Protein AF-A0A257N561-F1 (afdb_monomer_lite)

Structure (mmCIF, N/CA/C/O backbone):
data_AF-A0A257N561-F1
#
_entry.id   AF-A0A257N561-F1
#
loop_
_atom_site.group_PDB
_atom_site.id
_atom_site.type_symbol
_atom_site.label_atom_id
_atom_site.label_alt_id
_atom_site.label_comp_id
_atom_site.label_asym_id
_atom_site.label_entity_id
_atom_site.label_seq_id
_atom_site.pdbx_PDB_ins_code
_atom_site.Cartn_x
_atom_site.Cartn_y
_atom_site.Cartn_z
_atom_site.occupancy
_atom_site.B_iso_or_equiv
_atom_site.auth_seq_id
_atom_site.auth_comp_id
_atom_site.auth_asym_id
_atom_site.auth_atom_id
_atom_site.pdbx_PDB_model_num
ATOM 1 N N . SER A 1 1 ? -3.038 28.684 -19.228 1.00 56.00 1 SER A N 1
ATOM 2 C CA . SER A 1 1 ? -2.140 27.625 -18.721 1.00 56.00 1 SER A CA 1
ATOM 3 C C . SER A 1 1 ? -2.318 26.385 -19.583 1.00 56.00 1 SER A C 1
ATOM 5 O O . SER A 1 1 ? -3.451 25.944 -19.740 1.00 56.00 1 SER A O 1
ATOM 7 N N . ARG A 1 2 ? -1.260 25.873 -20.228 1.00 57.38 2 ARG A N 1
ATOM 8 C CA . ARG A 1 2 ? -1.360 24.689 -21.100 1.00 57.38 2 ARG A CA 1
ATOM 9 C C . ARG A 1 2 ? -1.582 23.470 -20.201 1.00 57.38 2 ARG A C 1
ATOM 11 O O . ARG A 1 2 ? -0.690 23.139 -19.421 1.00 57.38 2 ARG A O 1
ATOM 18 N N . LYS A 1 3 ? -2.760 22.832 -20.265 1.00 66.62 3 LYS A N 1
ATOM 19 C CA . LYS A 1 3 ? -2.985 21.545 -19.586 1.00 66.62 3 LYS A CA 1
ATOM 20 C C . LYS A 1 3 ? -1.875 20.600 -20.052 1.00 66.62 3 LYS A C 1
ATOM 22 O O . LYS A 1 3 ? -1.675 20.444 -21.257 1.00 66.62 3 LYS A O 1
ATOM 27 N N . ARG A 1 4 ? -1.083 20.066 -19.118 1.00 71.12 4 ARG A N 1
ATOM 28 C CA . ARG A 1 4 ? -0.069 19.068 -19.470 1.00 71.12 4 ARG A CA 1
ATOM 29 C C . ARG A 1 4 ? -0.812 17.867 -20.075 1.00 71.12 4 ARG A C 1
ATOM 31 O O . ARG A 1 4 ? -1.810 17.465 -19.477 1.00 71.12 4 ARG A O 1
ATOM 38 N N . PRO A 1 5 ? -0.379 17.351 -21.238 1.00 76.25 5 PRO A N 1
ATOM 39 C CA . PRO A 1 5 ? -0.986 16.162 -21.830 1.00 76.25 5 PRO A CA 1
ATOM 40 C C . PRO A 1 5 ? -0.945 15.010 -20.828 1.00 76.25 5 PRO A C 1
ATOM 42 O O . PRO A 1 5 ? -0.019 14.935 -20.007 1.00 76.25 5 PRO A O 1
ATOM 45 N N . SER A 1 6 ? -1.964 14.149 -20.857 1.00 79.12 6 SER A N 1
ATOM 46 C CA . SER A 1 6 ? -2.014 13.010 -19.945 1.00 79.12 6 SER A CA 1
ATOM 47 C C . SER A 1 6 ? -0.769 12.149 -20.157 1.00 79.12 6 SER A C 1
ATOM 49 O O . SER A 1 6 ? -0.431 11.839 -21.299 1.00 79.12 6 SER A O 1
ATOM 51 N N . PRO A 1 7 ? -0.081 11.693 -19.096 1.00 77.50 7 PRO A N 1
ATOM 52 C CA . PRO A 1 7 ? 1.042 10.777 -19.252 1.00 77.50 7 PRO A CA 1
ATOM 53 C C . PRO A 1 7 ? 0.669 9.519 -20.044 1.00 77.50 7 PRO A C 1
ATOM 55 O O . PRO A 1 7 ? 1.529 8.975 -20.730 1.00 77.50 7 PRO A O 1
ATOM 58 N N . LEU A 1 8 ? -0.601 9.096 -19.992 1.00 78.62 8 LEU A N 1
ATOM 59 C CA . LEU A 1 8 ? -1.135 7.947 -20.729 1.00 78.62 8 LEU A CA 1
ATOM 60 C C . LEU A 1 8 ? -1.182 8.157 -22.249 1.00 78.62 8 LEU A C 1
ATOM 62 O O . LEU A 1 8 ? -1.205 7.178 -22.984 1.00 78.62 8 LEU A O 1
ATOM 66 N N . GLU A 1 9 ? -1.137 9.402 -22.730 1.00 80.44 9 GLU A N 1
ATOM 67 C CA . GLU A 1 9 ? -1.014 9.712 -24.164 1.00 80.44 9 GLU A CA 1
ATOM 68 C C . GLU A 1 9 ? 0.376 9.347 -24.709 1.00 80.44 9 GLU A C 1
ATOM 70 O O . GLU A 1 9 ? 0.602 9.358 -25.916 1.00 80.44 9 GLU A O 1
ATOM 75 N N . THR A 1 10 ? 1.328 9.025 -23.825 1.00 76.94 10 THR A N 1
ATOM 76 C CA . THR A 1 10 ? 2.712 8.725 -24.187 1.00 76.94 10 THR A CA 1
ATOM 77 C C . THR A 1 10 ? 3.213 7.433 -23.537 1.00 76.94 10 THR A C 1
ATOM 79 O O . THR A 1 10 ? 2.922 7.106 -22.383 1.00 76.94 10 THR A O 1
ATOM 82 N N . GLY A 1 11 ? 4.056 6.702 -24.264 1.00 80.81 11 GLY A N 1
ATOM 83 C CA . GLY A 1 11 ? 4.729 5.501 -23.770 1.00 80.81 11 GLY A CA 1
ATOM 84 C C . GLY A 1 11 ? 4.021 4.188 -24.110 1.00 80.81 11 GLY A C 1
ATOM 85 O O . GLY A 1 11 ? 2.832 4.135 -24.397 1.00 80.81 11 GLY A O 1
ATOM 86 N N . ASN A 1 12 ? 4.799 3.107 -24.091 1.00 90.50 12 ASN A N 1
ATOM 87 C CA . ASN A 1 12 ? 4.343 1.775 -24.477 1.00 90.50 12 ASN A CA 1
ATOM 88 C C . ASN A 1 12 ? 3.380 1.167 -23.433 1.00 90.50 12 ASN A C 1
ATOM 90 O O . ASN A 1 12 ? 3.609 1.288 -22.226 1.00 90.50 12 ASN A O 1
ATOM 94 N N . ILE A 1 13 ? 2.338 0.470 -23.901 1.00 92.88 13 ILE A N 1
ATOM 95 C CA . ILE A 1 13 ? 1.322 -0.177 -23.057 1.00 92.88 13 ILE A CA 1
ATOM 96 C C . ILE A 1 13 ? 1.911 -1.207 -22.081 1.00 92.88 13 ILE A C 1
ATOM 98 O O . ILE A 1 13 ? 1.520 -1.232 -20.915 1.00 92.88 13 ILE A O 1
ATOM 102 N N . HIS A 1 14 ? 2.911 -1.992 -22.497 1.00 94.88 14 HIS A N 1
ATOM 103 C CA . HIS A 1 14 ? 3.589 -2.959 -21.629 1.00 94.88 14 HIS A CA 1
ATOM 104 C C . HIS A 1 14 ? 4.344 -2.262 -20.500 1.00 94.88 14 HIS A C 1
ATOM 106 O O . HIS A 1 14 ? 4.309 -2.716 -19.358 1.00 94.88 14 HIS A O 1
ATOM 112 N N . THR A 1 15 ? 4.967 -1.116 -20.786 1.00 95.94 15 THR A N 1
ATOM 113 C CA . THR A 1 15 ? 5.634 -0.296 -19.770 1.00 95.94 15 THR A CA 1
ATOM 114 C C . THR A 1 15 ? 4.636 0.229 -18.740 1.00 95.94 15 THR A C 1
ATOM 116 O O . THR A 1 15 ? 4.924 0.186 -17.543 1.00 95.94 15 THR A O 1
ATOM 119 N N . TRP A 1 16 ? 3.459 0.690 -19.176 1.00 96.44 16 TRP A N 1
ATOM 120 C CA . TRP A 1 16 ? 2.389 1.126 -18.274 1.00 96.44 16 TRP A CA 1
ATOM 121 C C . TRP A 1 16 ? 1.856 -0.019 -17.413 1.00 96.44 16 TRP A C 1
ATOM 123 O O . TRP A 1 16 ? 1.845 0.112 -16.189 1.00 96.44 16 TRP A O 1
ATOM 133 N N . ALA A 1 17 ? 1.503 -1.153 -18.021 1.00 97.12 17 ALA A N 1
ATOM 134 C CA . ALA A 1 17 ? 1.028 -2.336 -17.303 1.00 97.12 17 ALA A CA 1
ATOM 135 C C . ALA A 1 17 ? 2.050 -2.817 -16.257 1.00 97.12 17 ALA A C 1
ATOM 137 O O . ALA A 1 17 ? 1.702 -3.064 -15.102 1.00 97.12 17 ALA A O 1
ATOM 138 N N . CYS A 1 18 ? 3.328 -2.856 -16.637 1.00 98.12 18 CYS A N 1
ATOM 139 C CA . CYS A 1 18 ? 4.443 -3.197 -15.762 1.00 98.12 18 CYS A CA 1
ATOM 140 C C . CYS A 1 18 ? 4.570 -2.227 -14.574 1.00 98.12 18 CYS A C 1
ATOM 142 O O . CYS A 1 18 ? 4.616 -2.650 -13.419 1.00 98.12 18 CYS A O 1
ATOM 144 N N . GLY A 1 19 ? 4.571 -0.916 -14.841 1.00 97.81 19 GLY A N 1
ATOM 145 C CA . GLY A 1 19 ? 4.705 0.112 -13.808 1.00 97.81 19 GLY A CA 1
ATOM 146 C C . GLY A 1 19 ? 3.539 0.138 -12.815 1.00 97.81 19 GLY A C 1
ATOM 147 O O . GLY A 1 19 ? 3.774 0.284 -11.612 1.00 97.81 19 GLY A O 1
ATOM 148 N N . ILE A 1 20 ? 2.305 -0.040 -13.301 1.00 97.81 20 ILE A N 1
ATOM 149 C CA . ILE A 1 20 ? 1.089 -0.125 -12.475 1.00 97.81 20 ILE A CA 1
ATOM 150 C C . ILE A 1 20 ? 1.130 -1.382 -11.605 1.00 97.81 20 ILE A C 1
ATOM 152 O O . ILE A 1 20 ? 0.970 -1.290 -10.389 1.00 97.81 20 ILE A O 1
ATOM 156 N N . THR A 1 21 ? 1.430 -2.539 -12.201 1.00 98.00 21 THR A N 1
ATOM 157 C CA . THR A 1 21 ? 1.524 -3.807 -11.463 1.00 98.00 21 THR A CA 1
ATOM 158 C C . THR A 1 21 ? 2.598 -3.729 -10.385 1.00 98.00 21 THR A C 1
ATOM 160 O O . THR A 1 21 ? 2.367 -4.139 -9.250 1.00 98.00 21 THR A O 1
ATOM 163 N N . HIS A 1 22 ? 3.753 -3.129 -10.692 1.00 98.50 22 HIS A N 1
ATOM 164 C CA . HIS A 1 22 ? 4.791 -2.917 -9.691 1.00 98.50 22 HIS A CA 1
ATOM 165 C C . HIS A 1 22 ? 4.345 -1.956 -8.578 1.00 98.50 22 HIS A C 1
ATOM 167 O O . HIS A 1 22 ? 4.656 -2.183 -7.411 1.00 98.50 22 HIS A O 1
ATOM 173 N N . ALA A 1 23 ? 3.613 -0.888 -8.911 1.00 98.44 23 ALA A N 1
ATOM 174 C CA . ALA A 1 23 ? 3.116 0.062 -7.918 1.00 98.44 23 ALA A CA 1
ATOM 175 C C . ALA A 1 23 ? 2.153 -0.613 -6.928 1.00 98.44 23 ALA A C 1
ATOM 177 O O . ALA A 1 23 ? 2.368 -0.512 -5.723 1.00 98.44 23 ALA A O 1
ATOM 178 N N . ILE A 1 24 ? 1.163 -1.361 -7.429 1.00 98.06 24 ILE A N 1
ATOM 179 C CA . ILE A 1 24 ? 0.212 -2.129 -6.606 1.00 98.06 24 ILE A CA 1
ATOM 180 C C . ILE A 1 24 ? 0.941 -3.214 -5.804 1.00 98.06 24 ILE A C 1
ATOM 182 O O . ILE A 1 24 ? 0.683 -3.388 -4.612 1.00 98.06 24 ILE A O 1
ATOM 186 N N . GLY A 1 25 ? 1.888 -3.913 -6.436 1.00 97.69 25 GLY A N 1
ATOM 187 C CA . GLY A 1 25 ? 2.716 -4.918 -5.777 1.00 97.69 25 GLY A CA 1
ATOM 188 C C . GLY A 1 25 ? 3.511 -4.344 -4.605 1.00 97.69 25 GLY A C 1
ATOM 189 O O . GLY A 1 25 ? 3.589 -4.977 -3.559 1.00 97.69 25 GLY A O 1
ATOM 190 N N . MET A 1 26 ? 4.034 -3.121 -4.731 1.00 97.75 26 MET A N 1
ATOM 191 C CA . MET A 1 26 ? 4.743 -2.448 -3.639 1.00 97.75 26 MET A CA 1
ATOM 192 C C . MET A 1 26 ? 3.820 -2.178 -2.446 1.00 97.75 26 MET A C 1
ATOM 194 O O . MET A 1 26 ? 4.185 -2.520 -1.324 1.00 97.75 26 MET A O 1
ATOM 198 N N . VAL A 1 27 ? 2.620 -1.631 -2.685 1.00 98.00 27 VAL A N 1
ATOM 199 C CA . VAL A 1 27 ? 1.630 -1.373 -1.619 1.00 98.00 27 VAL A CA 1
ATOM 200 C C . VAL A 1 27 ? 1.321 -2.652 -0.837 1.00 98.00 27 VAL A C 1
ATOM 202 O O . VAL A 1 27 ? 1.189 -2.623 0.385 1.00 98.00 27 VAL A O 1
ATOM 205 N N . ASN A 1 28 ? 1.268 -3.780 -1.548 1.00 97.25 28 ASN A N 1
ATOM 206 C CA . ASN A 1 28 ? 0.840 -5.080 -1.041 1.00 97.25 28 ASN A CA 1
ATOM 207 C C . ASN A 1 28 ? 1.997 -6.067 -0.797 1.00 97.25 28 ASN A C 1
ATOM 209 O O . ASN A 1 28 ? 1.766 -7.271 -0.781 1.00 97.25 28 ASN A O 1
ATOM 213 N N . PHE A 1 29 ? 3.226 -5.576 -0.594 1.00 96.44 29 PHE A N 1
ATOM 214 C CA . PHE A 1 29 ? 4.410 -6.377 -0.228 1.00 96.44 29 PHE A CA 1
ATOM 215 C C . PHE A 1 29 ? 4.724 -7.554 -1.170 1.00 96.44 29 PHE A C 1
ATOM 217 O O . PHE A 1 29 ? 5.347 -8.531 -0.766 1.00 96.44 29 PHE A O 1
ATOM 224 N N . LEU A 1 30 ? 4.360 -7.460 -2.448 1.00 97.38 30 LEU A N 1
ATOM 225 C CA . LEU A 1 30 ? 4.601 -8.511 -3.445 1.00 97.38 30 LEU A CA 1
ATOM 226 C C . LEU A 1 30 ? 6.094 -8.866 -3.604 1.00 97.38 30 LEU A C 1
ATOM 228 O O . LEU A 1 30 ? 6.436 -9.962 -4.042 1.00 97.38 30 LEU A O 1
ATOM 232 N N . PHE A 1 31 ? 6.983 -7.931 -3.262 1.00 97.44 31 PHE A N 1
ATOM 233 C CA . PHE A 1 31 ? 8.436 -8.076 -3.391 1.00 97.44 31 PHE A CA 1
ATOM 234 C C . PHE A 1 31 ? 9.127 -8.575 -2.117 1.00 97.44 31 PHE A C 1
ATOM 236 O O . PHE A 1 31 ? 10.347 -8.740 -2.110 1.00 97.44 31 PHE A O 1
ATOM 243 N N . ASP A 1 32 ? 8.368 -8.790 -1.045 1.00 96.50 32 ASP A N 1
ATOM 244 C CA . ASP A 1 32 ? 8.871 -9.319 0.215 1.00 96.50 32 ASP A CA 1
ATOM 245 C C . ASP A 1 32 ? 8.813 -10.854 0.190 1.00 96.50 32 ASP A C 1
ATOM 247 O O . ASP A 1 32 ? 7.758 -11.455 -0.006 1.00 96.50 32 ASP A O 1
ATOM 251 N N . LYS A 1 33 ? 9.965 -11.502 0.394 1.00 96.94 33 LYS A N 1
ATOM 252 C CA . LYS A 1 33 ? 10.104 -12.968 0.353 1.00 96.94 33 LYS A CA 1
ATOM 253 C C . LYS A 1 33 ? 9.368 -13.685 1.487 1.00 96.94 33 LYS A C 1
ATOM 255 O O . LYS A 1 33 ? 9.157 -14.888 1.387 1.00 96.94 33 LYS A O 1
ATOM 260 N N . SER A 1 34 ? 9.008 -12.974 2.556 1.00 96.12 34 SER A N 1
ATOM 261 C CA . SER A 1 34 ? 8.206 -13.525 3.654 1.00 96.12 34 SER A CA 1
ATOM 262 C C . SER A 1 34 ? 6.727 -13.688 3.290 1.00 96.12 34 SER A C 1
ATOM 264 O O . SER A 1 34 ? 5.977 -14.307 4.041 1.00 96.12 34 SER A O 1
ATOM 266 N N . GLN A 1 35 ? 6.291 -13.127 2.158 1.00 94.44 35 GLN A N 1
ATOM 267 C CA . GLN A 1 35 ? 4.891 -13.081 1.757 1.00 94.44 35 GLN A CA 1
ATOM 268 C C . GLN A 1 35 ? 4.550 -14.173 0.732 1.00 94.44 35 GLN A C 1
ATOM 270 O O . GLN A 1 35 ? 5.401 -14.662 -0.015 1.00 94.44 35 GLN A O 1
ATOM 275 N N . ALA A 1 36 ? 3.267 -14.530 0.670 1.00 92.38 36 ALA A N 1
ATOM 276 C CA . ALA A 1 36 ? 2.704 -15.398 -0.357 1.00 92.38 36 ALA A CA 1
ATOM 277 C C . ALA A 1 36 ? 1.487 -14.706 -1.006 1.00 92.38 36 ALA A C 1
ATOM 279 O O . ALA A 1 36 ? 0.564 -14.320 -0.287 1.00 92.38 36 ALA A O 1
ATOM 280 N N . PRO A 1 37 ? 1.450 -14.542 -2.342 1.00 92.62 37 PRO A N 1
ATOM 281 C CA . PRO A 1 37 ? 2.538 -14.796 -3.293 1.00 92.62 37 PRO A CA 1
ATOM 282 C C . PRO A 1 37 ? 3.694 -13.786 -3.151 1.00 92.62 37 PRO A C 1
ATOM 284 O O . PRO A 1 37 ? 3.484 -12.665 -2.690 1.00 92.62 37 PRO A O 1
ATOM 287 N N . HIS A 1 38 ? 4.892 -14.163 -3.615 1.00 97.38 38 HIS A N 1
ATOM 288 C CA . HIS A 1 38 ? 6.015 -13.241 -3.817 1.00 97.38 38 HIS A CA 1
ATOM 289 C C . HIS A 1 38 ? 6.639 -13.410 -5.207 1.00 97.38 38 HIS A C 1
ATOM 291 O O . HIS A 1 38 ? 6.590 -14.484 -5.807 1.00 97.38 38 HIS A O 1
ATOM 297 N N . ILE A 1 39 ? 7.255 -12.343 -5.708 1.00 98.31 39 ILE A N 1
ATOM 298 C CA . ILE A 1 39 ? 8.104 -12.332 -6.907 1.00 98.31 39 ILE A CA 1
ATOM 299 C C . ILE A 1 39 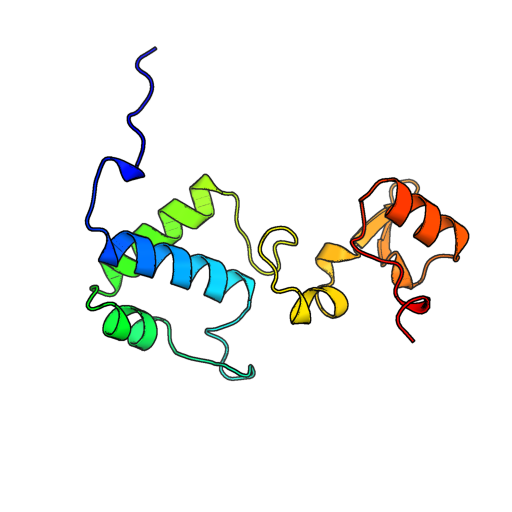? 9.104 -11.184 -6.764 1.00 98.31 39 ILE A C 1
ATOM 301 O O . ILE A 1 39 ? 8.764 -10.155 -6.189 1.00 98.31 39 ILE A O 1
ATOM 305 N N . SER A 1 40 ? 10.334 -11.299 -7.271 1.00 98.12 40 SER A N 1
ATOM 306 C CA . SER A 1 40 ? 11.233 -10.135 -7.268 1.00 98.12 40 SER A CA 1
ATOM 307 C C . SER A 1 40 ? 10.782 -9.076 -8.284 1.00 98.12 40 SER A C 1
ATOM 309 O O . SER A 1 40 ? 10.203 -9.392 -9.326 1.00 98.12 40 SER A O 1
ATOM 311 N N . ALA A 1 41 ? 11.096 -7.799 -8.039 1.00 97.88 41 ALA A N 1
ATOM 312 C CA . ALA A 1 41 ? 10.782 -6.731 -8.996 1.00 97.88 41 ALA A CA 1
ATOM 313 C C . ALA A 1 41 ? 11.417 -6.993 -10.376 1.00 97.88 41 ALA A C 1
ATOM 315 O O . ALA A 1 41 ? 10.775 -6.798 -11.404 1.00 97.88 41 ALA A O 1
ATOM 316 N N . LYS A 1 42 ? 12.647 -7.519 -10.398 1.00 98.12 42 LYS A N 1
ATOM 317 C CA . LYS A 1 42 ? 13.353 -7.912 -11.623 1.00 98.12 42 LYS A CA 1
ATOM 318 C C . LYS A 1 42 ? 12.595 -8.973 -12.421 1.00 98.12 42 LYS A C 1
ATOM 320 O O . LYS A 1 42 ? 12.431 -8.838 -13.633 1.00 98.12 42 LYS A O 1
ATOM 325 N N . GLU A 1 43 ? 12.128 -10.027 -11.756 1.00 98.44 43 GLU A N 1
ATOM 326 C CA . GLU A 1 43 ? 11.343 -11.076 -12.409 1.00 98.44 43 GLU A CA 1
ATOM 327 C C . GLU A 1 43 ? 10.002 -10.544 -12.906 1.00 98.44 43 GLU A C 1
ATOM 329 O O . GLU A 1 43 ? 9.615 -10.863 -14.030 1.00 98.44 43 GLU A O 1
ATOM 334 N N . LEU A 1 44 ? 9.334 -9.688 -12.126 1.00 98.44 44 LEU A N 1
ATOM 335 C CA . LEU A 1 44 ? 8.111 -9.014 -12.553 1.00 98.44 44 LEU A CA 1
ATOM 336 C C . LEU A 1 44 ? 8.346 -8.244 -13.860 1.00 98.44 44 LEU A C 1
ATOM 338 O O . LEU A 1 44 ? 7.627 -8.453 -14.832 1.00 98.44 44 LEU A O 1
ATOM 342 N N . TYR A 1 45 ? 9.386 -7.412 -13.927 1.00 98.31 45 TYR A N 1
ATOM 343 C CA . TYR A 1 45 ? 9.709 -6.642 -15.132 1.00 98.31 45 TYR A CA 1
ATOM 344 C C . TYR A 1 45 ? 9.984 -7.537 -16.343 1.00 98.31 45 TYR A C 1
ATOM 346 O O . TYR A 1 45 ? 9.470 -7.281 -17.436 1.00 98.31 45 TYR A O 1
ATOM 354 N N . LYS A 1 46 ? 10.712 -8.641 -16.133 1.00 98.19 46 LYS A N 1
ATOM 355 C CA . LYS A 1 46 ? 10.962 -9.648 -17.168 1.00 98.19 46 LYS A CA 1
ATOM 356 C C . LYS A 1 46 ? 9.664 -10.273 -17.689 1.00 98.19 46 LYS A C 1
ATOM 358 O O . LYS A 1 46 ? 9.550 -10.469 -18.894 1.00 98.19 46 LYS A O 1
ATOM 363 N N . LYS A 1 47 ? 8.673 -10.547 -16.828 1.00 97.88 47 LYS A N 1
ATOM 364 C CA . LYS A 1 47 ? 7.358 -11.076 -17.251 1.00 97.88 47 LYS A CA 1
ATOM 365 C C . LYS A 1 47 ? 6.603 -10.118 -18.175 1.00 97.88 47 LYS A C 1
ATOM 367 O O . LYS A 1 47 ? 5.875 -10.580 -19.045 1.00 97.88 47 LYS A O 1
ATOM 372 N N . PHE A 1 48 ? 6.815 -8.811 -18.033 1.00 97.44 48 PHE A N 1
ATOM 373 C CA . PHE A 1 48 ? 6.247 -7.799 -18.928 1.00 97.44 48 PHE A CA 1
ATOM 374 C C . PHE A 1 48 ? 7.118 -7.490 -20.155 1.00 97.44 48 PHE A C 1
ATOM 376 O O . PHE A 1 48 ? 6.724 -6.659 -20.968 1.00 97.44 48 PHE A O 1
ATOM 383 N N . SER A 1 49 ? 8.282 -8.131 -20.308 1.00 97.38 49 SER A N 1
ATOM 384 C CA . SER A 1 49 ? 9.283 -7.789 -21.333 1.00 97.38 49 SER A CA 1
ATOM 385 C C . SER A 1 49 ? 9.730 -6.318 -21.274 1.00 97.38 49 SER A C 1
ATOM 387 O O . SER A 1 49 ? 9.950 -5.677 -22.298 1.00 97.38 49 SER A O 1
ATOM 389 N N . VAL A 1 50 ? 9.856 -5.767 -20.061 1.00 97.44 50 VAL A N 1
ATOM 390 C CA . VAL A 1 50 ? 10.248 -4.370 -19.815 1.00 97.44 50 VAL A CA 1
ATOM 391 C C . VAL A 1 50 ? 11.596 -4.332 -19.094 1.00 97.44 50 VAL A C 1
ATOM 393 O O . VAL A 1 50 ? 11.835 -5.102 -18.166 1.00 97.44 50 VAL A O 1
ATOM 396 N N . GLY A 1 51 ? 12.484 -3.422 -19.505 1.00 97.56 51 GLY A N 1
ATOM 397 C CA . GLY A 1 51 ? 13.768 -3.205 -18.832 1.00 97.56 51 GLY A CA 1
ATOM 398 C C . GLY A 1 51 ? 13.592 -2.686 -17.401 1.00 97.56 51 GLY A C 1
ATOM 399 O O . GLY A 1 51 ? 12.682 -1.904 -17.127 1.00 97.56 51 GLY A O 1
ATOM 400 N N . GLU A 1 52 ? 14.475 -3.089 -16.483 1.00 97.81 52 GLU A N 1
ATOM 401 C CA . GLU A 1 52 ? 14.310 -2.817 -15.045 1.00 97.81 52 GLU A CA 1
ATOM 402 C C . GLU A 1 52 ? 14.208 -1.317 -14.720 1.00 97.81 52 GLU A C 1
ATOM 404 O O . GLU A 1 52 ? 13.316 -0.892 -13.981 1.00 97.81 52 GLU A O 1
ATOM 409 N N . SER A 1 53 ? 15.071 -0.494 -15.327 1.00 97.31 53 SER A N 1
ATOM 410 C CA . SER A 1 53 ? 15.055 0.965 -15.160 1.00 97.31 53 SER A CA 1
ATOM 411 C C . SER A 1 53 ? 13.763 1.589 -15.692 1.00 97.31 53 SER A C 1
ATOM 413 O O . SER A 1 53 ? 13.190 2.470 -15.053 1.00 97.31 53 SER A O 1
ATOM 415 N N . THR A 1 54 ? 13.259 1.099 -16.826 1.00 96.50 54 THR A N 1
ATOM 416 C CA . THR A 1 54 ? 12.009 1.554 -17.442 1.00 96.50 54 THR A CA 1
ATOM 417 C C . THR A 1 54 ? 10.795 1.201 -16.582 1.00 96.50 54 THR A C 1
ATOM 419 O O . THR A 1 54 ? 9.948 2.064 -16.342 1.00 96.50 54 THR A O 1
ATOM 422 N N . GLY A 1 55 ? 10.722 -0.036 -16.081 1.00 96.94 55 GLY A N 1
ATOM 423 C CA . GLY A 1 55 ? 9.647 -0.497 -15.199 1.00 96.94 55 GLY A CA 1
ATOM 424 C C . GLY A 1 55 ? 9.624 0.272 -13.879 1.00 96.94 55 GLY A C 1
ATOM 425 O O . GLY A 1 55 ? 8.582 0.805 -13.487 1.00 96.94 55 GLY A O 1
ATOM 426 N N . ASN A 1 56 ? 10.788 0.428 -13.239 1.00 97.31 56 ASN A N 1
ATOM 427 C CA . ASN A 1 56 ? 10.914 1.177 -11.990 1.00 97.31 56 ASN A CA 1
ATOM 428 C C . ASN A 1 56 ? 10.554 2.661 -12.165 1.00 97.31 56 ASN A C 1
ATOM 430 O O . ASN A 1 56 ? 9.753 3.196 -11.393 1.00 97.31 56 ASN A O 1
ATOM 434 N N . ALA A 1 57 ? 11.079 3.315 -13.209 1.00 96.88 57 ALA A N 1
ATOM 435 C CA . ALA A 1 57 ? 10.772 4.711 -13.506 1.00 96.88 57 ALA A CA 1
ATOM 436 C C . ALA A 1 57 ? 9.274 4.909 -13.767 1.00 96.88 57 ALA A C 1
ATOM 438 O O . ALA A 1 57 ? 8.672 5.845 -13.234 1.00 96.88 57 ALA A O 1
ATOM 439 N N . LYS A 1 58 ? 8.640 4.005 -14.527 1.00 96.81 58 LYS A N 1
ATOM 440 C CA . LYS A 1 58 ? 7.197 4.082 -14.770 1.00 96.81 58 LYS A CA 1
ATOM 441 C C . LYS A 1 58 ? 6.389 3.845 -13.496 1.00 96.81 58 LYS A C 1
ATOM 443 O O . LYS A 1 58 ? 5.440 4.584 -13.249 1.00 96.81 58 LYS A O 1
ATOM 448 N N . SER A 1 59 ? 6.786 2.894 -12.651 1.00 97.75 59 SER A N 1
ATOM 449 C CA . SER A 1 59 ? 6.132 2.683 -11.358 1.00 97.75 59 SER A CA 1
ATOM 450 C C . SER A 1 59 ? 6.239 3.908 -10.449 1.00 97.75 59 SER A C 1
ATOM 452 O O . SER A 1 59 ? 5.259 4.292 -9.816 1.00 97.75 59 SER A O 1
ATOM 454 N N . LYS A 1 60 ? 7.394 4.588 -10.423 1.00 97.06 60 LYS A N 1
ATOM 455 C CA . LYS A 1 60 ? 7.548 5.852 -9.691 1.00 97.06 60 LYS A CA 1
ATOM 456 C C . LYS A 1 60 ? 6.562 6.913 -10.185 1.00 97.06 60 LYS A C 1
ATOM 458 O O . LYS A 1 60 ? 5.924 7.545 -9.353 1.00 97.06 60 LYS A O 1
ATOM 463 N N . VAL A 1 61 ? 6.387 7.059 -11.501 1.00 95.69 61 VAL A N 1
ATOM 464 C CA . VAL A 1 61 ? 5.388 7.982 -12.074 1.00 95.69 61 VAL A CA 1
ATOM 465 C C . VAL A 1 61 ? 3.978 7.654 -11.578 1.00 95.69 61 VAL A C 1
ATOM 467 O O . VAL A 1 61 ? 3.282 8.563 -11.137 1.00 95.69 61 VAL A O 1
ATOM 470 N N . VAL A 1 62 ? 3.574 6.378 -11.601 1.00 96.50 62 VAL A N 1
ATOM 471 C CA . VAL A 1 62 ? 2.256 5.937 -11.106 1.00 96.50 62 VAL A CA 1
ATOM 472 C C . VAL A 1 62 ? 2.087 6.289 -9.628 1.00 96.50 62 VAL A C 1
ATOM 474 O O . VAL A 1 62 ? 1.132 6.971 -9.266 1.00 96.50 62 VAL A O 1
ATOM 477 N N . ARG A 1 63 ? 3.048 5.895 -8.783 1.00 97.62 63 ARG A N 1
ATOM 478 C CA . ARG A 1 63 ? 2.980 6.134 -7.335 1.00 97.62 63 ARG A CA 1
ATOM 479 C C . ARG A 1 63 ? 2.936 7.616 -6.990 1.00 97.62 63 ARG A C 1
ATOM 481 O O . ARG A 1 63 ? 2.134 8.015 -6.162 1.00 97.62 63 ARG A O 1
ATOM 488 N N . THR A 1 64 ? 3.756 8.440 -7.641 1.00 96.56 64 THR A N 1
ATOM 489 C CA . THR A 1 64 ? 3.750 9.891 -7.413 1.00 96.56 64 THR A CA 1
ATOM 490 C C . THR A 1 64 ? 2.439 10.528 -7.868 1.00 96.56 64 THR A C 1
ATOM 492 O O . THR A 1 64 ? 1.914 11.383 -7.167 1.00 96.56 64 THR A O 1
ATOM 495 N N . MET A 1 65 ? 1.899 10.120 -9.018 1.00 94.44 65 MET A N 1
ATOM 496 C CA . MET A 1 65 ? 0.659 10.688 -9.555 1.00 94.44 65 MET A CA 1
ATOM 497 C C . MET A 1 65 ? -0.562 10.355 -8.696 1.00 94.44 65 MET A C 1
ATOM 499 O O . MET A 1 65 ? -1.443 11.194 -8.547 1.00 94.44 65 MET A O 1
ATOM 503 N N . LEU A 1 66 ? -0.601 9.143 -8.144 1.00 95.75 66 LEU A N 1
ATOM 504 C CA . LEU A 1 66 ? -1.716 8.640 -7.343 1.00 95.75 66 LEU A CA 1
ATOM 505 C C . LEU A 1 66 ? -1.482 8.774 -5.832 1.00 95.75 66 LEU A C 1
ATOM 507 O O . LEU A 1 66 ? -2.298 8.299 -5.053 1.00 95.75 66 LEU A O 1
ATOM 511 N N . GLY A 1 67 ? -0.368 9.387 -5.416 1.00 96.81 67 GLY A N 1
ATOM 512 C CA . GLY A 1 67 ? -0.018 9.545 -4.004 1.00 96.81 67 GLY A CA 1
ATOM 513 C C . GLY A 1 67 ? 0.196 8.226 -3.257 1.00 96.81 67 GLY A C 1
ATOM 514 O O . GLY A 1 67 ? 0.032 8.204 -2.047 1.00 96.81 67 GLY A O 1
ATOM 515 N N . MET A 1 68 ? 0.552 7.141 -3.952 1.00 98.19 68 MET A N 1
ATOM 516 C CA . MET A 1 68 ? 0.648 5.802 -3.364 1.00 98.19 68 MET A CA 1
ATOM 517 C C . MET A 1 68 ? 1.863 5.662 -2.449 1.00 98.19 68 MET A C 1
ATOM 519 O O . MET A 1 68 ? 2.991 6.008 -2.821 1.00 98.19 68 MET A O 1
ATOM 523 N N . TYR A 1 69 ? 1.652 5.007 -1.315 1.00 96.75 69 TYR A N 1
ATOM 524 C CA . TYR A 1 69 ? 2.682 4.615 -0.357 1.00 96.75 69 TYR A CA 1
ATOM 525 C C . TYR A 1 69 ? 2.478 3.166 0.105 1.00 96.75 69 TYR A C 1
ATOM 527 O O . TYR A 1 69 ? 1.488 2.514 -0.219 1.00 96.75 69 TYR A O 1
ATOM 535 N N . GLN A 1 70 ? 3.464 2.608 0.801 1.00 94.69 70 GLN A N 1
ATOM 536 C CA . GLN A 1 70 ? 3.358 1.250 1.331 1.00 94.69 70 GLN A CA 1
ATOM 537 C C . GLN A 1 70 ? 2.207 1.175 2.344 1.00 94.69 70 GLN A C 1
ATOM 539 O O . GLN A 1 70 ? 2.097 2.071 3.172 1.00 94.69 70 GLN A O 1
ATOM 544 N N . LEU A 1 71 ? 1.377 0.123 2.290 1.00 95.62 71 LEU A N 1
ATOM 545 C CA . LEU A 1 71 ? 0.147 -0.002 3.095 1.00 95.62 71 LEU A CA 1
ATOM 546 C C . LEU A 1 71 ? -0.933 1.065 2.828 1.00 95.62 71 LEU A C 1
ATOM 548 O O . LEU A 1 71 ? -1.837 1.214 3.645 1.00 95.62 71 LEU A O 1
ATOM 552 N N . ASP A 1 72 ? -0.898 1.785 1.705 1.00 96.88 72 ASP A N 1
ATOM 553 C CA . ASP A 1 72 ? -1.966 2.732 1.357 1.00 96.88 72 ASP A CA 1
ATOM 554 C C . ASP A 1 72 ? -3.358 2.054 1.382 1.00 96.88 72 ASP A C 1
ATOM 556 O O . ASP A 1 72 ? -3.579 1.090 0.631 1.00 96.88 72 ASP A O 1
ATOM 560 N N . PRO A 1 73 ? -4.300 2.525 2.226 1.00 94.75 73 PRO A N 1
ATOM 561 C CA . PRO A 1 73 ? -5.638 1.947 2.344 1.00 94.75 73 PRO A CA 1
ATOM 562 C C . PRO A 1 73 ? -6.415 1.902 1.024 1.00 94.75 73 PRO A C 1
ATOM 564 O O . PRO A 1 73 ? -7.134 0.936 0.782 1.00 94.75 73 PRO A O 1
ATOM 567 N N . ASN A 1 74 ? -6.226 2.885 0.133 1.00 94.50 74 ASN A N 1
ATOM 568 C CA . ASN A 1 74 ? -6.964 2.971 -1.135 1.00 94.50 74 ASN A CA 1
ATOM 569 C C . ASN A 1 74 ? -6.512 1.930 -2.169 1.00 94.50 74 ASN A C 1
ATOM 571 O O . ASN A 1 74 ? -7.243 1.622 -3.108 1.00 94.50 74 ASN A O 1
ATOM 575 N N . TRP A 1 75 ? -5.297 1.400 -2.012 1.00 96.62 75 TRP A N 1
ATOM 576 C CA . TRP A 1 75 ? -4.667 0.471 -2.957 1.00 96.62 75 TRP A CA 1
ATOM 577 C C . TRP A 1 75 ? -4.317 -0.877 -2.313 1.00 96.62 75 TRP A C 1
ATOM 579 O O . TRP A 1 75 ? -3.578 -1.684 -2.888 1.00 96.62 75 TRP A O 1
ATOM 589 N N . SER A 1 76 ? -4.839 -1.122 -1.111 1.00 95.69 76 SER A N 1
ATOM 590 C CA . SER A 1 76 ? -4.691 -2.382 -0.391 1.00 95.69 76 SER A CA 1
ATOM 591 C C . SER A 1 76 ? -5.637 -3.444 -0.946 1.00 95.69 76 SER A C 1
ATOM 593 O O . SER A 1 76 ? -6.807 -3.182 -1.216 1.00 95.69 76 SER A O 1
ATOM 595 N N . LEU A 1 77 ? -5.143 -4.673 -1.090 1.00 94.06 77 LEU A N 1
ATOM 596 C CA . LEU A 1 77 ? -5.983 -5.820 -1.431 1.00 94.06 77 LEU A CA 1
ATOM 597 C C . LEU A 1 77 ? -7.016 -6.068 -0.328 1.00 94.06 77 LEU A C 1
ATOM 599 O O . LEU A 1 77 ? -6.690 -5.987 0.856 1.00 94.06 77 LEU A O 1
ATOM 603 N N . SER A 1 78 ? -8.232 -6.467 -0.707 1.00 91.62 78 SER A N 1
ATOM 604 C CA . SER A 1 78 ? -9.317 -6.752 0.244 1.00 91.62 78 SER A CA 1
ATOM 605 C C . SER A 1 78 ? -8.921 -7.781 1.307 1.00 91.62 78 SER A C 1
ATOM 607 O O . SER A 1 78 ? -9.236 -7.602 2.479 1.00 91.62 78 SER A O 1
ATOM 609 N N . SER A 1 79 ? -8.157 -8.810 0.921 1.00 91.25 79 SER A N 1
ATOM 610 C CA . SER A 1 79 ? -7.634 -9.837 1.834 1.00 91.25 79 SER A CA 1
ATOM 611 C C . SER A 1 79 ? -6.606 -9.314 2.843 1.00 91.25 79 SER A C 1
ATOM 613 O O . SER A 1 79 ? -6.332 -9.983 3.833 1.00 91.25 79 SER A O 1
ATOM 615 N N . ARG A 1 80 ? -6.032 -8.129 2.611 1.00 91.31 80 ARG A N 1
ATOM 616 C CA . ARG A 1 80 ? -5.048 -7.485 3.492 1.00 91.31 80 ARG A CA 1
ATOM 617 C C . ARG A 1 80 ? -5.636 -6.373 4.349 1.00 91.31 80 ARG A C 1
ATOM 619 O O . ARG A 1 80 ? -4.945 -5.923 5.260 1.00 91.31 80 ARG A O 1
ATOM 626 N N . LEU A 1 81 ? -6.873 -5.936 4.091 1.00 92.44 81 LEU A N 1
ATOM 627 C CA . LEU A 1 81 ? -7.492 -4.825 4.823 1.00 92.44 81 LEU A CA 1
ATOM 628 C C . LEU A 1 81 ? -7.506 -5.084 6.329 1.00 92.44 81 LEU A C 1
ATOM 630 O O . LEU A 1 81 ? -7.091 -4.220 7.091 1.00 92.44 81 LEU A O 1
ATOM 634 N N . GLN A 1 82 ? -7.884 -6.292 6.757 1.00 91.06 82 GLN A N 1
ATOM 635 C CA . GLN A 1 82 ? -7.918 -6.651 8.178 1.00 91.06 82 GLN A CA 1
ATOM 636 C C . GLN A 1 82 ? -6.547 -6.509 8.853 1.00 91.06 82 GLN A C 1
ATOM 638 O O . GLN A 1 82 ? -6.453 -6.013 9.970 1.00 91.06 82 GLN A O 1
ATOM 643 N N . SER A 1 83 ? -5.470 -6.914 8.181 1.00 91.44 83 SER A N 1
ATOM 644 C CA . SER A 1 83 ? -4.108 -6.844 8.723 1.00 91.44 83 SER A CA 1
ATOM 645 C C . SER A 1 83 ? -3.417 -5.497 8.499 1.00 91.44 83 SER A C 1
ATOM 647 O O . SER A 1 83 ? -2.345 -5.276 9.053 1.00 91.44 83 SER A O 1
ATOM 649 N N . ASN A 1 84 ? -3.973 -4.613 7.666 1.00 95.50 84 ASN A N 1
ATOM 650 C CA . ASN A 1 84 ? -3.362 -3.325 7.362 1.00 95.50 84 ASN A CA 1
ATOM 651 C C . ASN A 1 84 ? -3.676 -2.318 8.482 1.00 95.50 84 ASN A C 1
ATOM 653 O O . ASN A 1 84 ? -4.813 -1.854 8.556 1.00 95.50 84 ASN A O 1
ATOM 657 N N . PRO A 1 85 ? -2.697 -1.910 9.311 1.00 93.50 85 PRO A N 1
ATOM 658 C CA . PRO A 1 85 ? -2.954 -0.986 10.412 1.00 93.50 85 PRO A CA 1
ATOM 659 C C . PRO A 1 85 ? -3.475 0.374 9.928 1.00 93.50 85 PRO A C 1
ATOM 661 O O . PRO A 1 85 ? -4.333 0.960 10.576 1.00 93.50 85 PRO A O 1
ATOM 664 N N . LEU A 1 86 ? -3.034 0.865 8.765 1.00 95.44 86 LEU A N 1
ATOM 665 C CA . LEU A 1 86 ? -3.406 2.199 8.276 1.00 95.44 86 LEU A CA 1
ATOM 666 C C . LEU A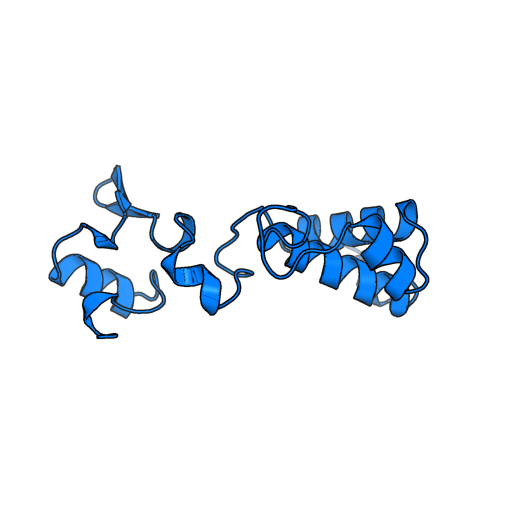 1 86 ? -4.880 2.313 7.867 1.00 95.44 86 LEU A C 1
ATOM 668 O O . LEU A 1 86 ? -5.390 3.422 7.775 1.00 95.44 86 LEU A O 1
ATOM 672 N N . VAL A 1 87 ? -5.565 1.188 7.646 1.00 96.19 87 VAL A N 1
ATOM 673 C CA . VAL A 1 87 ? -7.017 1.159 7.396 1.00 96.19 87 VAL A CA 1
ATOM 674 C C . VAL A 1 87 ? -7.805 1.483 8.669 1.00 96.19 87 VAL A C 1
ATOM 676 O O . VAL A 1 87 ? -8.896 2.035 8.588 1.00 96.19 87 VAL A O 1
ATOM 679 N N . TRP A 1 88 ? -7.260 1.143 9.839 1.00 96.38 88 TRP A N 1
ATOM 680 C CA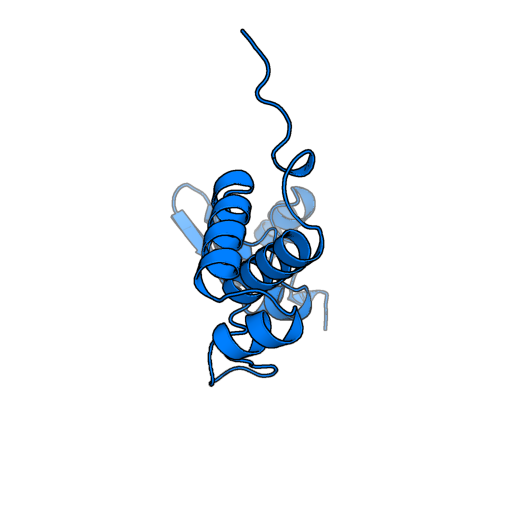 . TRP A 1 88 ? -7.983 1.167 11.116 1.00 96.38 88 TRP A CA 1
ATOM 681 C C . TRP A 1 88 ? -7.539 2.297 12.049 1.00 96.38 88 TRP A C 1
ATOM 683 O O . TRP A 1 88 ? -8.192 2.553 13.059 1.00 96.38 88 TRP A O 1
ATOM 693 N N . MET A 1 89 ? -6.441 2.981 11.724 1.00 96.12 89 MET A N 1
ATOM 694 C CA . MET A 1 89 ? -5.922 4.093 12.517 1.00 96.12 89 MET A CA 1
ATOM 695 C C . MET A 1 89 ? -6.711 5.378 12.245 1.00 96.12 89 MET A C 1
ATOM 697 O O . MET A 1 89 ? -6.548 6.000 11.196 1.00 96.12 89 MET A O 1
ATOM 701 N N . LEU A 1 90 ? -7.516 5.816 13.215 1.00 94.81 90 LEU A N 1
ATOM 702 C CA . LEU A 1 90 ? -8.313 7.044 13.141 1.00 94.81 90 LEU A CA 1
ATOM 703 C C . LEU A 1 90 ? -7.945 8.013 14.267 1.00 94.81 90 LEU A C 1
ATOM 705 O O . LEU A 1 90 ? -7.514 7.603 15.343 1.00 94.81 90 LEU A O 1
ATOM 709 N N . SER A 1 91 ? -8.141 9.312 14.028 1.00 94.56 91 SER A N 1
ATOM 710 C CA . SER A 1 91 ? -8.024 10.325 15.079 1.00 94.56 91 SER A CA 1
ATOM 711 C C . SER A 1 91 ? -9.348 10.446 15.828 1.00 94.56 91 SER A C 1
ATOM 713 O O . SER A 1 91 ? -10.349 10.885 15.261 1.00 94.56 91 SER A O 1
ATOM 715 N N . VAL A 1 92 ? -9.352 10.072 17.106 1.00 90.62 92 VAL A N 1
ATOM 716 C CA . VAL A 1 92 ? -10.493 10.226 18.014 1.00 90.62 92 VAL A CA 1
ATOM 717 C C . VAL A 1 92 ? -10.073 11.187 19.117 1.00 90.62 92 VAL A C 1
ATOM 719 O O . VAL A 1 92 ? -9.124 10.926 19.853 1.00 90.62 92 VAL A O 1
ATOM 722 N N . ASN A 1 93 ? -10.744 12.338 19.204 1.00 90.56 93 ASN A N 1
ATOM 723 C CA . ASN A 1 93 ? -10.403 13.419 20.139 1.00 90.56 93 ASN A CA 1
ATOM 724 C C . ASN A 1 93 ? -8.929 13.871 20.058 1.00 90.56 93 ASN A C 1
ATOM 726 O O . ASN A 1 93 ? -8.314 14.208 21.066 1.00 90.56 93 ASN A O 1
ATOM 730 N N . GLY A 1 94 ? -8.351 13.866 18.853 1.00 92.38 94 GLY A N 1
ATOM 731 C CA . GLY A 1 94 ? -6.963 14.275 18.618 1.00 92.38 94 GLY A CA 1
ATOM 732 C C . GLY A 1 94 ? -5.914 13.192 18.893 1.00 92.38 94 GLY A C 1
ATOM 733 O O . GLY A 1 94 ? -4.730 13.447 18.684 1.00 92.38 94 GLY A O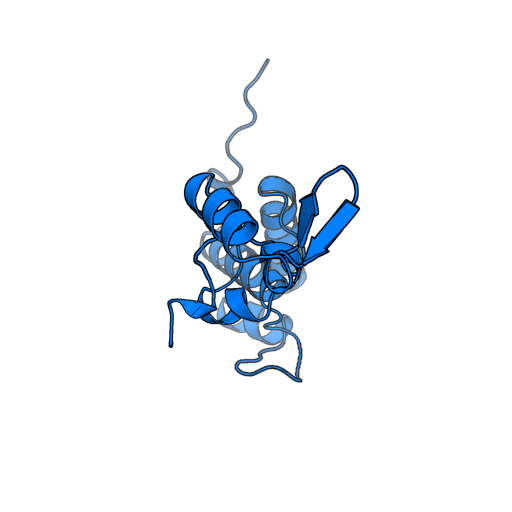 1
ATOM 734 N N . LEU A 1 95 ? -6.322 11.991 19.315 1.00 94.56 95 LEU A N 1
ATOM 735 C CA . LEU A 1 95 ? -5.436 10.846 19.518 1.00 94.56 95 LEU A CA 1
ATOM 736 C C . LEU A 1 95 ? -5.597 9.836 18.383 1.00 94.56 95 LEU A C 1
ATOM 738 O O . LEU A 1 95 ? -6.711 9.440 18.048 1.00 94.56 95 LEU A O 1
ATOM 742 N N . MET A 1 96 ? -4.474 9.397 17.812 1.00 95.38 96 MET A N 1
ATOM 743 C CA . MET A 1 96 ? -4.455 8.309 16.835 1.00 95.38 96 MET A CA 1
ATOM 744 C C . MET A 1 96 ? -4.667 6.978 17.556 1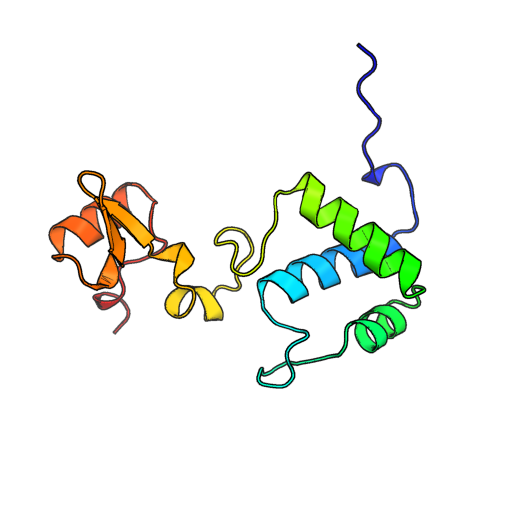.00 95.38 96 MET A C 1
ATOM 746 O O . MET A 1 96 ? -3.821 6.567 18.350 1.00 95.38 96 MET A O 1
ATOM 750 N N . VAL A 1 97 ? -5.778 6.310 17.265 1.00 95.44 97 VAL A N 1
ATOM 751 C CA . VAL A 1 97 ? -6.168 5.034 17.875 1.00 95.44 97 VAL A CA 1
ATOM 752 C C . VAL A 1 97 ? -6.474 4.002 16.800 1.00 95.44 97 VAL A C 1
ATOM 754 O O . VAL A 1 97 ? -6.923 4.352 15.709 1.00 95.44 97 VAL A O 1
ATOM 757 N N . ASP A 1 98 ? -6.260 2.728 17.119 1.00 96.00 98 ASP A N 1
ATOM 758 C CA . ASP A 1 98 ? -6.811 1.634 16.325 1.00 96.00 98 ASP A CA 1
ATOM 759 C C . ASP A 1 98 ? -8.300 1.510 16.660 1.00 96.00 98 ASP A C 1
ATOM 761 O O . ASP A 1 98 ? -8.675 1.161 17.781 1.00 96.00 98 ASP A O 1
ATOM 765 N N . VAL A 1 99 ? -9.169 1.837 15.705 1.00 95.88 99 VAL A N 1
ATOM 766 C CA . VAL A 1 99 ? -10.615 1.880 15.952 1.00 95.88 99 VAL A CA 1
ATOM 767 C C . VAL A 1 99 ? -11.189 0.508 16.310 1.00 95.88 99 VAL A C 1
ATOM 769 O O . VAL A 1 99 ? -12.217 0.436 16.973 1.00 95.88 99 VAL A O 1
ATOM 772 N N . ARG A 1 100 ? -10.504 -0.588 15.966 1.00 95.12 100 ARG A N 1
ATOM 773 C CA . ARG A 1 100 ? -10.955 -1.951 16.287 1.00 95.12 100 ARG A CA 1
ATOM 774 C C . ARG A 1 100 ? -10.936 -2.242 17.784 1.00 95.12 100 ARG A C 1
ATOM 776 O O . ARG A 1 100 ? -11.671 -3.106 18.240 1.00 95.12 100 ARG A O 1
ATOM 783 N N . SER A 1 101 ? -10.107 -1.534 18.553 1.00 94.25 101 SER A N 1
ATOM 784 C CA . SER A 1 101 ? -10.084 -1.647 20.016 1.00 94.25 101 SER A CA 1
ATOM 785 C C . SER A 1 101 ? -10.991 -0.628 20.712 1.00 94.25 101 SER A C 1
ATOM 787 O O . SER A 1 101 ? -11.024 -0.580 21.940 1.00 94.25 101 SER A O 1
ATOM 789 N N . MET A 1 102 ? -11.677 0.232 19.955 1.00 95.31 102 MET A N 1
ATOM 790 C CA . MET A 1 102 ? -12.589 1.234 20.506 1.00 95.31 102 MET A CA 1
ATOM 791 C C . MET A 1 102 ? -13.964 0.615 20.800 1.00 95.31 102 MET A C 1
ATOM 793 O O . MET A 1 102 ? -14.309 -0.413 20.214 1.00 95.31 102 MET A O 1
ATOM 797 N N . PRO A 1 103 ? -14.781 1.231 21.678 1.00 95.62 103 PRO A N 1
ATOM 798 C CA . PRO A 1 103 ? -16.143 0.770 21.937 1.00 95.62 103 PRO A CA 1
ATOM 799 C C . PRO A 1 103 ? -16.966 0.624 20.653 1.00 95.62 103 PRO A C 1
ATOM 801 O O . PRO A 1 103 ? -16.785 1.398 19.711 1.00 95.62 103 PRO A O 1
ATOM 804 N N . ARG A 1 104 ? -17.906 -0.328 20.647 1.00 95.62 104 ARG A N 1
ATOM 805 C CA . ARG A 1 104 ? -18.751 -0.660 19.489 1.00 95.62 104 ARG A CA 1
ATOM 806 C C . ARG A 1 104 ? -19.398 0.567 18.841 1.00 95.62 104 ARG A C 1
ATOM 808 O O . ARG A 1 104 ? -19.306 0.724 17.631 1.00 95.62 104 ARG A O 1
ATOM 815 N N . GLU A 1 105 ? -19.945 1.470 19.648 1.00 95.50 105 GLU A N 1
ATOM 816 C CA . GLU A 1 105 ? -20.560 2.722 19.184 1.00 95.50 105 GLU A CA 1
ATOM 817 C C . GLU A 1 105 ? -19.602 3.568 18.322 1.00 95.50 105 GLU A C 1
ATOM 819 O O . GLU A 1 105 ? -19.985 4.116 17.292 1.00 95.50 105 GLU A O 1
ATOM 824 N N . ILE A 1 106 ? -18.317 3.635 18.688 1.00 95.69 106 ILE A N 1
ATOM 825 C CA . ILE A 1 106 ? -17.307 4.370 17.914 1.00 95.69 106 ILE A CA 1
ATOM 826 C C . ILE A 1 106 ? -17.014 3.666 16.586 1.00 95.69 106 ILE A C 1
ATOM 828 O O . ILE A 1 106 ? -16.812 4.335 15.570 1.00 95.69 106 ILE A O 1
ATOM 832 N N . GLN A 1 107 ? -17.000 2.331 16.580 1.00 96.44 107 GLN A N 1
ATOM 833 C CA . GLN A 1 107 ? -16.818 1.545 15.359 1.00 96.44 107 GLN A CA 1
ATOM 834 C C . GLN A 1 107 ? -17.997 1.736 14.396 1.00 96.44 107 GLN A C 1
ATOM 836 O O . GLN A 1 107 ? -17.780 1.954 13.207 1.00 96.44 107 GLN A O 1
ATOM 841 N N . GLU A 1 108 ? -19.228 1.738 14.910 1.00 96.50 108 GLU A N 1
ATOM 842 C CA . GLU A 1 108 ? -20.450 1.992 14.136 1.00 96.50 108 GLU A CA 1
ATOM 843 C C . GLU A 1 108 ? -20.436 3.385 13.509 1.00 96.50 108 GLU A C 1
ATOM 845 O O . GLU A 1 108 ? -20.584 3.511 12.295 1.00 96.50 108 GLU A O 1
ATOM 850 N N . ILE A 1 109 ? -20.115 4.421 14.291 1.00 95.88 109 ILE A N 1
ATOM 851 C CA . ILE A 1 109 ? -19.971 5.792 13.779 1.00 95.88 109 ILE A CA 1
ATOM 852 C C . ILE A 1 109 ? -18.892 5.869 12.687 1.00 95.88 109 ILE A C 1
ATOM 854 O O . ILE A 1 109 ? -19.065 6.562 11.681 1.00 95.88 109 ILE A O 1
ATOM 858 N N . ALA A 1 110 ? -17.752 5.197 12.879 1.00 95.75 110 ALA A N 1
ATOM 859 C CA . ALA A 1 110 ? -16.677 5.182 11.891 1.00 95.75 110 ALA A CA 1
ATOM 860 C C . ALA A 1 110 ? -17.102 4.478 10.594 1.00 95.75 110 ALA A C 1
ATOM 862 O O . ALA A 1 110 ? -16.751 4.940 9.506 1.00 95.75 110 ALA A O 1
ATOM 863 N N . PHE A 1 111 ? -17.868 3.391 10.697 1.00 96.31 111 PHE A N 1
ATOM 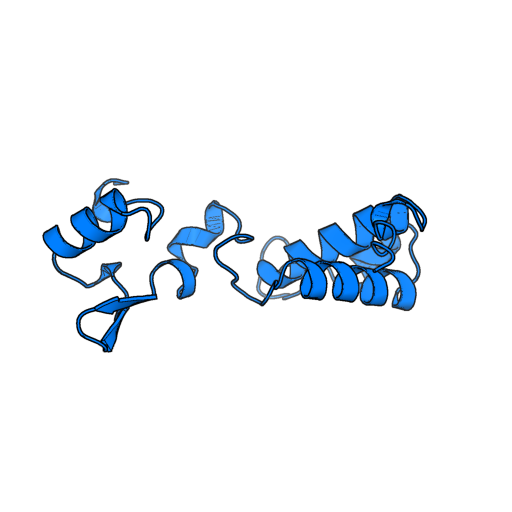864 C CA . PHE A 1 111 ? -18.399 2.662 9.551 1.00 96.31 111 PHE A CA 1
ATOM 865 C C . PHE A 1 111 ? -19.458 3.473 8.795 1.00 96.31 111 PHE A C 1
ATOM 867 O O . PHE A 1 111 ? -19.340 3.638 7.582 1.00 96.31 111 PHE A O 1
ATOM 874 N N . GLU A 1 112 ? -20.429 4.066 9.494 1.00 96.81 112 GLU A N 1
ATOM 875 C CA . GLU A 1 112 ? -21.469 4.916 8.894 1.00 96.81 112 GLU A CA 1
ATOM 876 C C . GLU A 1 112 ? -20.883 6.117 8.141 1.00 96.81 112 GLU A C 1
ATOM 878 O O . GLU A 1 112 ? -21.380 6.510 7.085 1.00 96.81 112 GLU A O 1
ATOM 883 N N . LYS A 1 113 ? -19.786 6.687 8.653 1.00 96.00 113 LYS A N 1
ATOM 884 C CA . LYS A 1 113 ? -19.055 7.783 7.998 1.00 96.00 113 LYS A CA 1
ATOM 885 C C . LYS A 1 113 ? -18.133 7.322 6.865 1.00 96.00 113 LYS A C 1
ATOM 887 O O . LYS A 1 113 ? -17.520 8.165 6.211 1.00 96.00 113 LYS A O 1
ATOM 892 N N . GLY A 1 114 ? -18.012 6.015 6.637 1.00 94.75 114 GLY A N 1
ATOM 893 C CA . GLY A 1 114 ? -17.147 5.430 5.614 1.00 94.75 114 GLY A CA 1
ATOM 894 C C . GLY A 1 114 ? -15.651 5.522 5.927 1.00 94.75 114 GLY A C 1
ATOM 895 O O . GLY A 1 114 ? -14.836 5.431 5.012 1.00 94.75 114 GLY A O 1
ATOM 896 N N . TYR A 1 115 ? -15.268 5.725 7.192 1.00 94.38 115 TYR A N 1
ATOM 897 C CA . TYR A 1 115 ? -13.860 5.777 7.605 1.00 94.38 115 TYR A CA 1
ATOM 898 C C . TYR A 1 115 ? -13.223 4.396 7.722 1.00 94.38 115 TYR A C 1
ATOM 900 O O . TYR A 1 115 ? -12.012 4.272 7.561 1.00 94.38 115 TYR A O 1
ATOM 908 N N . ILE A 1 116 ? -14.032 3.368 7.972 1.00 95.00 116 ILE A N 1
ATOM 909 C CA . ILE A 1 116 ? -13.613 1.969 7.928 1.00 95.00 116 ILE A CA 1
ATOM 910 C C . ILE A 1 116 ? -14.486 1.172 6.963 1.00 95.00 116 ILE A C 1
ATOM 912 O O . ILE A 1 116 ? -15.656 1.501 6.776 1.00 95.00 116 ILE A O 1
ATOM 916 N N . PRO A 1 117 ? -13.945 0.108 6.347 1.00 93.81 117 PRO A N 1
ATOM 917 C CA . PRO A 1 117 ? -14.661 -0.636 5.314 1.00 93.81 117 PRO A CA 1
ATOM 918 C C . PRO A 1 117 ? -15.748 -1.578 5.856 1.00 93.81 117 PRO A C 1
ATOM 920 O O . PRO A 1 117 ? -16.590 -2.031 5.085 1.00 93.81 117 PRO A O 1
ATOM 923 N N . TYR A 1 118 ? -15.685 -1.948 7.136 1.00 94.00 118 TYR A N 1
ATOM 924 C CA . TYR A 1 118 ? -16.635 -2.817 7.840 1.00 94.00 118 TYR A CA 1
ATOM 925 C C . TYR A 1 118 ? -16.323 -2.812 9.339 1.00 94.00 118 TYR A C 1
ATOM 927 O O . TYR A 1 118 ? -15.222 -2.419 9.728 1.00 94.00 118 TYR A O 1
ATOM 935 N N . ILE A 1 119 ? -17.247 -3.310 10.160 1.00 94.19 119 ILE A N 1
ATOM 936 C CA . ILE A 1 119 ? -17.006 -3.559 11.583 1.00 94.19 119 ILE A CA 1
ATOM 937 C C . ILE A 1 119 ? -16.514 -5.008 11.750 1.00 94.19 119 ILE A C 1
ATOM 939 O O . ILE A 1 119 ? -17.195 -5.917 11.270 1.00 94.19 119 ILE A O 1
ATOM 943 N N . PRO A 1 120 ? -15.325 -5.258 12.337 1.00 85.75 120 PRO A N 1
ATOM 944 C CA . PRO A 1 120 ? -14.739 -6.599 12.395 1.00 85.75 120 PRO A CA 1
ATOM 945 C C . PRO A 1 120 ? -15.631 -7.663 13.038 1.00 85.75 120 PRO A C 1
ATOM 947 O O . PRO A 1 120 ? -15.756 -8.741 12.464 1.00 85.75 120 PRO A O 1
ATOM 950 N N . ASP A 1 121 ? -16.283 -7.331 14.153 1.00 85.44 121 ASP A N 1
ATOM 951 C CA . ASP A 1 121 ? -17.118 -8.266 14.923 1.00 85.44 121 ASP A CA 1
ATOM 952 C C . ASP A 1 121 ? -18.386 -8.712 14.166 1.00 85.44 121 ASP A C 1
ATOM 954 O O . ASP A 1 121 ? -19.011 -9.695 14.542 1.00 85.44 121 ASP A O 1
ATOM 958 N N . ASP A 1 122 ? -18.760 -8.029 13.075 1.00 88.56 122 ASP A N 1
ATOM 959 C CA . ASP A 1 122 ? -19.925 -8.391 12.247 1.00 88.56 122 ASP A CA 1
ATOM 960 C C . ASP A 1 122 ? -19.602 -9.446 11.178 1.00 88.56 122 ASP A C 1
ATOM 962 O O . ASP A 1 122 ? -20.478 -9.843 10.407 1.00 88.56 122 ASP A O 1
ATOM 966 N N . ARG A 1 123 ? -18.331 -9.843 11.050 1.00 73.75 123 ARG A N 1
ATOM 967 C CA . ARG A 1 123 ? -17.872 -10.801 10.033 1.00 73.75 123 ARG A CA 1
ATOM 968 C C . ARG A 1 123 ? -17.618 -12.211 10.574 1.00 73.75 123 ARG A C 1
ATOM 970 O O . ARG A 1 123 ? -17.081 -13.023 9.818 1.00 73.75 123 ARG A O 1
ATOM 977 N N . GLU A 1 124 ? -17.985 -12.484 11.825 1.00 55.09 124 GLU A N 1
ATOM 978 C CA . GLU A 1 124 ? -17.972 -13.832 12.420 1.00 55.09 124 GLU A CA 1
ATOM 979 C C . GLU A 1 124 ? -19.251 -14.626 12.125 1.00 55.09 124 GLU A C 1
ATOM 981 O O . GLU A 1 124 ? -20.360 -14.048 12.193 1.00 55.09 124 GLU A O 1
#

Sequence (124 aa):
SRKRPSPLETGNIHTWACGITHAIGMVNFLFDKSQAPHISAKELYKKFSVGESTGNAKSKVVRTMLGMYQLDPNWSLSSRLQSNPLVWMLSVNGLMVDVRSMPREIQEIAFEKGYIPYIPDDRE

pLDDT: mean 93.07, std 8.3, range [55.09, 98.5]

Radius of gyration: 18.28 Å; chains: 1; bounding box: 36×43×46 Å

Foldseek 3Di:
DPDDPDCVVDDDPLLLVLLVVVLLCQQAVQCPPVDPPHDHNCVSCVVSVHDSVSSPVNVVVVCVVVVDDHLPCVSYDPVCLVVRQVLQFDQDVNDTDRCLPPDPVSLVVCVVVVSHVDRPVVVD

Secondary structure (DSSP, 8-state):
--PPPPGGGSS-HHHHHHHHHHHHHHHTTTT-TTSSS---HHHHHHHTT--HHHHHHHHHHHHHHTT--TT-GGG--HHHHTT-HHHHEEEETTEEEEGGGS-HHHHHHHHHTTSSSS-GGGG-